Protein AF-A0A4Q3YKY5-F1 (afdb_monomer)

Secondary structure (DSSP, 8-state):
--SGGGEEE-HHHHHHHHTT--EEEEESHIIIIIS-TTHHHHHHHHHHHHHHHTT-EEEEEEEETTEEEES--HHHHHHHHHHPPPPS----SHHHHHHHHHHHHHTT------PPPPPP-

Radius of gyration: 16.07 Å; Cα contacts (8 Å, |Δi|>4): 137; chains: 1; bounding box: 38×31×42 Å

Nearest PDB structures (foldseek):
  8k07-assembly1_B  TM=8.366E-01  e=1.089E-09  Arabidopsis thaliana
  8k07-assembly1_A  TM=8.340E-01  e=1.521E-09  Arabidopsis thaliana
  8k07-assembly1_C  TM=8.088E-01  e=1.164E-09  Arabidopsis thaliana
  4gil-assembly1_C  TM=8.313E-01  e=1.808E-08  Escherichia coli
  4gim-assembly1_C  TM=8.306E-01  e=2.526E-08  Escherichia coli

pLDDT: mean 84.6, std 12.1, range [53.88, 97.94]

Structure (mmCIF, N/CA/C/O backbone):
data_AF-A0A4Q3YKY5-F1
#
_entry.id   AF-A0A4Q3YKY5-F1
#
loop_
_atom_site.group_PDB
_atom_site.id
_atom_site.type_symbol
_atom_site.label_atom_id
_atom_site.label_alt_id
_atom_site.label_comp_id
_atom_site.label_asym_id
_atom_site.label_entity_id
_atom_site.label_seq_id
_atom_site.pdbx_PDB_ins_code
_atom_site.Cartn_x
_atom_site.Cartn_y
_atom_site.Cartn_z
_atom_site.occupancy
_atom_site.B_iso_or_equiv
_atom_site.auth_seq_id
_atom_site.auth_comp_id
_atom_site.auth_asym_id
_atom_site.auth_atom_id
_atom_site.pdbx_PDB_model_num
ATOM 1 N N . MET A 1 1 ? -23.767 -10.073 -5.510 1.00 59.53 1 MET A N 1
ATOM 2 C CA . MET A 1 1 ? -22.908 -10.594 -4.422 1.00 59.53 1 MET A CA 1
ATOM 3 C C . MET A 1 1 ? -22.461 -9.430 -3.547 1.00 59.53 1 MET A C 1
ATOM 5 O O . MET A 1 1 ? -22.285 -8.343 -4.077 1.00 59.53 1 MET A O 1
ATOM 9 N N . SER A 1 2 ? -22.331 -9.625 -2.233 1.00 76.94 2 SER A N 1
ATOM 10 C CA . SER A 1 2 ? -21.818 -8.596 -1.313 1.00 76.94 2 SER A CA 1
ATOM 11 C C . SER A 1 2 ? -20.289 -8.628 -1.310 1.00 76.94 2 SER A C 1
ATOM 13 O O . SER A 1 2 ? -19.722 -9.702 -1.153 1.00 76.94 2 SER A O 1
ATOM 15 N N . LEU A 1 3 ? -19.629 -7.476 -1.459 1.00 74.38 3 LEU A N 1
ATOM 16 C CA . LEU A 1 3 ? -18.161 -7.353 -1.415 1.00 74.38 3 LEU A CA 1
ATOM 17 C C . LEU A 1 3 ? -17.595 -7.382 0.015 1.00 74.38 3 LEU A C 1
ATOM 19 O O . LEU A 1 3 ? -16.400 -7.589 0.203 1.00 74.38 3 LEU A O 1
ATOM 23 N N . LYS A 1 4 ? -18.455 -7.213 1.029 1.00 77.94 4 LYS A N 1
ATOM 24 C CA . LYS A 1 4 ? -18.059 -7.149 2.446 1.00 77.94 4 LYS A CA 1
ATOM 25 C C . LYS A 1 4 ? -17.181 -8.317 2.928 1.00 77.94 4 LYS A C 1
ATOM 27 O O . LYS A 1 4 ? -16.261 -8.040 3.685 1.00 77.94 4 LYS A O 1
ATOM 32 N N . PRO A 1 5 ? -17.394 -9.582 2.513 1.00 86.50 5 PRO A N 1
ATOM 33 C CA . PRO A 1 5 ? -16.559 -10.699 2.964 1.00 86.50 5 PRO A CA 1
ATOM 34 C C . PRO A 1 5 ? -15.107 -10.633 2.471 1.00 86.50 5 PRO A C 1
ATOM 36 O O . PRO A 1 5 ? -14.239 -11.279 3.050 1.00 86.50 5 PRO A O 1
ATOM 39 N N . HIS A 1 6 ? -14.850 -9.880 1.399 1.00 88.12 6 HIS A N 1
ATOM 40 C CA . HIS A 1 6 ? -13.531 -9.765 0.781 1.00 88.12 6 HIS A CA 1
ATOM 41 C C . HIS A 1 6 ? -12.777 -8.513 1.230 1.00 88.12 6 HIS A C 1
ATOM 43 O O . HIS A 1 6 ? -11.590 -8.405 0.954 1.00 88.12 6 HIS A O 1
ATOM 49 N N . LEU A 1 7 ? -13.439 -7.571 1.905 1.00 92.31 7 LEU A N 1
ATOM 50 C CA . LEU A 1 7 ? -12.815 -6.349 2.398 1.00 92.31 7 LEU A CA 1
ATOM 51 C C . LEU A 1 7 ? -12.210 -6.587 3.785 1.00 92.31 7 LEU A C 1
ATOM 53 O O . LEU A 1 7 ? -12.907 -6.995 4.711 1.00 92.31 7 LEU A O 1
ATOM 57 N N . SER A 1 8 ? -10.923 -6.296 3.929 1.00 94.81 8 SER A N 1
ATOM 58 C CA . SER A 1 8 ? -10.181 -6.392 5.182 1.00 94.81 8 SER A CA 1
ATOM 59 C C . SER A 1 8 ? -9.561 -5.037 5.501 1.00 94.81 8 SER A C 1
ATOM 61 O O . SER A 1 8 ? -8.622 -4.608 4.836 1.00 94.81 8 SER A O 1
ATOM 63 N N . ILE A 1 9 ? -10.089 -4.360 6.518 1.00 96.06 9 ILE A N 1
ATOM 64 C CA . ILE A 1 9 ? -9.586 -3.064 6.985 1.00 96.06 9 ILE A CA 1
ATOM 65 C C . ILE A 1 9 ? -8.702 -3.308 8.206 1.00 96.06 9 ILE A C 1
ATOM 67 O O . ILE A 1 9 ? -9.092 -4.044 9.115 1.00 96.06 9 ILE A O 1
ATOM 71 N N . SER A 1 10 ? -7.512 -2.710 8.236 1.00 97.06 10 SER A N 1
ATOM 72 C CA . SER A 1 10 ? -6.622 -2.844 9.387 1.00 97.06 10 SER A CA 1
ATOM 73 C C . SER A 1 10 ? -7.238 -2.198 10.638 1.00 97.06 10 SER A C 1
ATOM 75 O O . SER A 1 10 ? -7.946 -1.191 10.530 1.00 97.06 10 SER A O 1
ATOM 77 N N . PRO A 1 11 ? -6.947 -2.709 11.850 1.00 97.50 11 PRO A N 1
ATOM 78 C CA . PRO A 1 11 ? -7.470 -2.120 13.083 1.00 97.50 11 PRO A CA 1
ATOM 79 C C . PRO A 1 11 ? -7.131 -0.632 13.244 1.00 97.50 11 PRO A C 1
ATOM 81 O O . PRO A 1 11 ? -7.954 0.137 13.738 1.00 97.50 11 PRO A O 1
ATOM 84 N N . ALA A 1 12 ? -5.938 -0.217 12.804 1.00 96.31 12 ALA A N 1
ATOM 85 C CA . ALA A 1 12 ? -5.489 1.171 12.869 1.00 96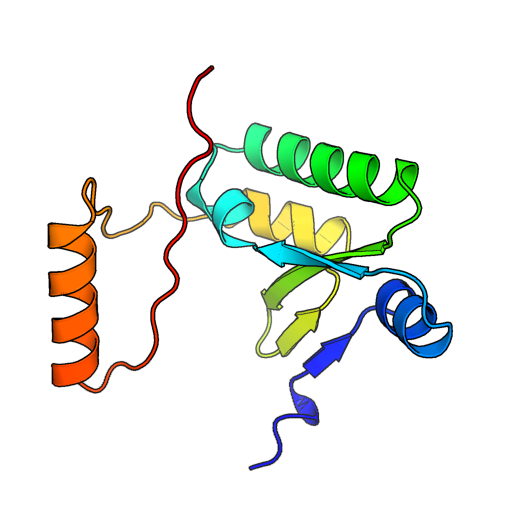.31 12 ALA A CA 1
ATOM 86 C C . ALA A 1 12 ? -6.313 2.085 11.951 1.00 96.31 12 A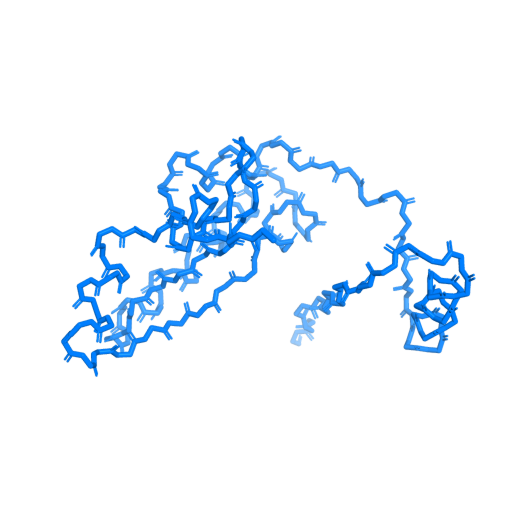LA A C 1
ATOM 88 O O . ALA A 1 12 ? -6.741 3.156 12.383 1.00 96.31 12 ALA A O 1
ATOM 89 N N . VAL A 1 13 ? -6.578 1.640 10.717 1.00 97.69 13 VAL A N 1
ATOM 90 C CA . VAL A 1 13 ? -7.401 2.383 9.758 1.00 97.69 13 VAL A CA 1
ATOM 91 C C . VAL A 1 13 ? -8.851 2.433 10.223 1.00 97.69 13 VAL A C 1
ATOM 93 O O . VAL A 1 13 ? -9.427 3.516 10.269 1.00 97.69 13 VAL A O 1
ATOM 96 N N . GLN A 1 14 ? -9.426 1.303 10.645 1.00 97.75 14 GLN A N 1
ATOM 97 C CA . GLN A 1 14 ? -10.799 1.264 11.156 1.00 97.75 14 GLN A CA 1
ATOM 98 C C . GLN A 1 14 ? -10.973 2.224 12.341 1.00 97.75 14 GLN A C 1
ATOM 100 O O . GLN A 1 14 ? -11.876 3.053 12.341 1.00 97.75 14 GLN A O 1
ATOM 105 N N . SER A 1 15 ? -10.041 2.192 13.297 1.00 97.94 15 SER A N 1
ATOM 106 C CA . SER A 1 15 ? -10.073 3.069 14.472 1.00 97.94 15 SER A CA 1
ATOM 107 C C . SER A 1 15 ? -9.904 4.550 14.118 1.00 97.94 15 SER A C 1
ATOM 109 O O . SER A 1 15 ? -10.409 5.421 14.823 1.00 97.94 15 SER A O 1
ATOM 111 N N . ALA A 1 16 ? -9.153 4.873 13.062 1.00 97.06 16 ALA A N 1
ATOM 112 C CA . ALA A 1 16 ? -9.032 6.242 12.570 1.00 97.06 16 ALA A CA 1
ATOM 113 C C . ALA A 1 16 ? -10.345 6.730 11.949 1.00 97.06 16 ALA A C 1
ATOM 115 O O . ALA A 1 16 ? -10.805 7.814 12.302 1.00 97.06 16 ALA A O 1
ATOM 116 N N . LEU A 1 17 ? -10.969 5.903 11.107 1.00 96.50 17 LEU A N 1
ATOM 117 C CA . LEU A 1 17 ? -12.254 6.200 10.476 1.00 96.50 17 LEU A CA 1
ATOM 118 C C . LEU A 1 17 ? -13.365 6.390 11.517 1.00 96.50 17 LEU A C 1
ATOM 120 O O . LEU A 1 17 ? -14.075 7.392 11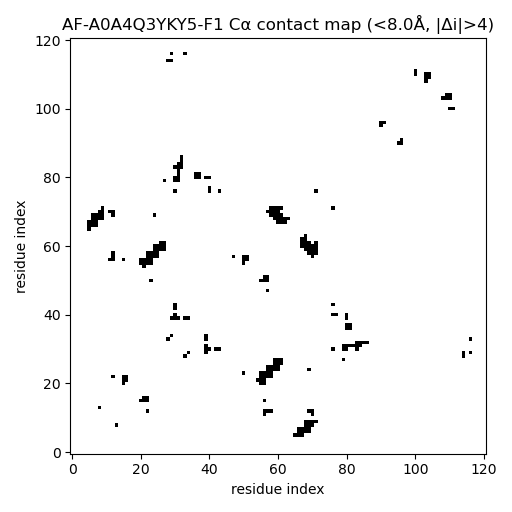.467 1.00 96.50 17 LEU A O 1
ATOM 124 N N . ASP A 1 18 ? -13.463 5.488 12.497 1.00 97.62 18 ASP A N 1
ATOM 125 C CA . ASP A 1 18 ? -14.472 5.557 13.563 1.00 97.62 18 ASP A CA 1
ATOM 126 C C . ASP A 1 18 ? -14.317 6.821 14.426 1.00 97.62 18 ASP A C 1
ATOM 128 O O . ASP A 1 18 ? -15.300 7.386 14.903 1.00 97.62 18 ASP A O 1
ATOM 132 N N . ALA A 1 19 ? -13.079 7.293 14.602 1.00 97.06 19 ALA A N 1
ATOM 133 C CA . ALA A 1 19 ? -12.756 8.505 15.352 1.00 97.06 19 ALA A CA 1
ATOM 134 C C . ALA A 1 19 ? -12.768 9.791 14.500 1.00 97.06 19 ALA A C 1
ATOM 136 O O . ALA A 1 19 ? -12.431 10.856 15.016 1.00 97.06 19 ALA A O 1
ATOM 137 N N . GLY A 1 20 ? -13.087 9.712 13.201 1.00 94.69 20 GLY A N 1
ATOM 138 C CA . GLY A 1 20 ? -13.023 10.855 12.284 1.00 94.69 20 GLY A CA 1
ATOM 139 C C . GLY A 1 20 ? -11.613 11.433 12.094 1.00 94.69 20 GLY A C 1
ATOM 140 O O . GLY A 1 20 ? -11.469 12.604 11.746 1.00 94.69 20 GLY A O 1
ATOM 141 N N . ARG A 1 21 ? -10.565 10.638 12.348 1.00 95.50 21 ARG A N 1
ATOM 142 C CA . ARG A 1 21 ? -9.166 11.024 12.118 1.00 95.50 21 ARG A CA 1
ATOM 143 C C . ARG A 1 21 ? -8.795 10.849 10.641 1.00 95.50 21 ARG A C 1
ATOM 145 O O . ARG A 1 21 ? -9.303 9.931 9.995 1.00 95.50 21 ARG A O 1
ATOM 152 N N . PRO A 1 22 ? -7.899 11.691 10.098 1.00 93.69 22 PRO A N 1
ATOM 153 C CA . PRO A 1 22 ? -7.518 11.616 8.694 1.00 93.69 22 PRO A CA 1
ATOM 154 C C . PRO A 1 22 ? -6.821 10.290 8.365 1.00 93.69 22 PRO A C 1
ATOM 156 O O . PRO A 1 22 ? -5.944 9.828 9.097 1.00 93.69 22 PRO A O 1
ATOM 159 N N . VAL A 1 23 ? -7.203 9.702 7.231 1.00 96.44 23 VAL A N 1
ATOM 160 C CA . VAL A 1 23 ? -6.598 8.497 6.651 1.00 96.44 23 VAL A CA 1
ATOM 161 C C . VAL A 1 23 ? -6.113 8.838 5.248 1.00 96.44 23 VAL A C 1
ATOM 163 O O . VAL A 1 23 ? -6.854 9.440 4.472 1.00 96.44 23 VAL A O 1
ATOM 166 N N . VAL A 1 24 ? -4.885 8.445 4.914 1.00 93.44 24 VAL A N 1
ATOM 167 C CA . VAL A 1 24 ? -4.305 8.636 3.579 1.00 93.44 24 VAL A CA 1
ATOM 168 C C . VAL A 1 24 ? -4.185 7.281 2.900 1.00 93.44 24 VAL A C 1
ATOM 170 O O . VAL A 1 24 ? -3.421 6.428 3.343 1.00 93.44 24 VAL A O 1
ATOM 173 N N . ALA A 1 25 ? -4.945 7.077 1.825 1.00 92.25 25 ALA A N 1
ATOM 174 C CA . ALA A 1 25 ? -4.841 5.874 1.009 1.00 92.25 25 ALA A CA 1
ATOM 175 C C . ALA A 1 25 ? -3.578 5.919 0.134 1.00 92.25 25 ALA A C 1
ATOM 177 O O . ALA A 1 25 ? -3.313 6.933 -0.512 1.00 92.25 25 ALA A O 1
ATOM 178 N N . LEU A 1 26 ? -2.830 4.816 0.094 1.00 91.12 26 LEU A N 1
ATOM 179 C CA . LEU A 1 26 ? -1.635 4.643 -0.737 1.00 91.12 26 LEU A CA 1
ATOM 180 C C . LEU A 1 26 ? -1.826 3.457 -1.687 1.00 91.12 26 LEU A C 1
ATOM 182 O O . LEU A 1 26 ? -2.414 2.443 -1.308 1.00 91.12 26 LEU A O 1
ATOM 186 N N . GLU A 1 27 ? -1.329 3.564 -2.918 1.00 88.12 27 GLU A N 1
ATOM 187 C CA . GLU A 1 27 ? -1.359 2.452 -3.874 1.00 88.12 27 GLU A CA 1
ATOM 188 C C . GLU A 1 27 ? -0.200 1.461 -3.661 1.00 88.12 27 GLU A C 1
ATOM 190 O O . GLU A 1 27 ? 0.924 1.854 -3.355 1.00 88.12 27 GLU A O 1
ATOM 195 N N . SER A 1 28 ? -0.440 0.164 -3.885 1.00 81.81 28 SER A N 1
ATOM 196 C CA . SER A 1 28 ? 0.605 -0.873 -3.823 1.00 81.81 28 SER A CA 1
ATOM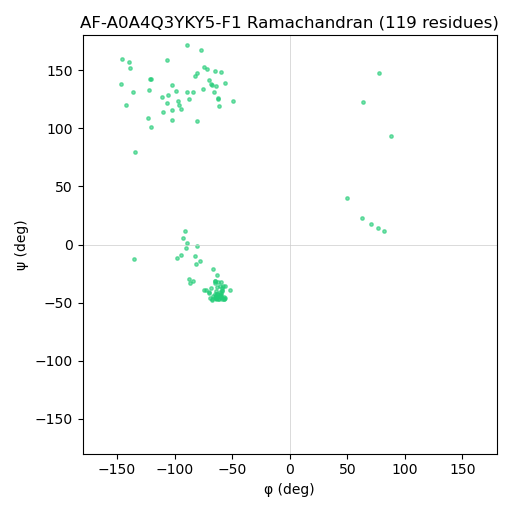 197 C C . SER A 1 28 ? 1.447 -1.003 -5.102 1.00 81.81 28 SER A C 1
ATOM 199 O O . SER A 1 28 ? 2.434 -1.743 -5.126 1.00 81.81 28 SER A O 1
ATOM 201 N N . THR A 1 29 ? 1.062 -0.342 -6.196 1.00 76.94 29 THR A N 1
ATOM 202 C CA . THR A 1 29 ? 1.687 -0.525 -7.520 1.00 76.94 29 THR A CA 1
ATOM 203 C C . THR A 1 29 ? 3.099 0.049 -7.578 1.00 76.94 29 THR A C 1
ATOM 205 O O . THR A 1 29 ? 4.007 -0.621 -8.070 1.00 76.94 29 THR A O 1
ATOM 208 N N . ILE A 1 30 ? 3.329 1.229 -6.995 1.00 73.56 30 ILE A N 1
ATOM 209 C CA . ILE A 1 30 ? 4.676 1.805 -6.875 1.00 73.56 30 ILE A CA 1
ATOM 210 C C . ILE A 1 30 ? 5.640 0.904 -6.083 1.00 73.56 30 ILE A C 1
ATOM 212 O O . ILE A 1 30 ? 6.825 0.830 -6.405 1.00 73.56 30 ILE A O 1
ATOM 216 N N . ILE A 1 31 ? 5.116 0.155 -5.107 1.00 78.19 31 ILE A N 1
ATOM 217 C CA . ILE A 1 31 ? 5.877 -0.773 -4.258 1.00 78.19 31 ILE A CA 1
ATOM 218 C C . ILE A 1 31 ? 6.247 -2.040 -5.036 1.00 78.19 31 ILE A C 1
ATOM 220 O O . ILE A 1 31 ? 7.347 -2.564 -4.908 1.00 78.19 31 ILE A O 1
ATOM 224 N N . THR A 1 32 ? 5.336 -2.537 -5.864 1.00 74.75 32 THR A N 1
ATOM 225 C CA . THR A 1 32 ? 5.508 -3.808 -6.582 1.00 74.75 32 THR A CA 1
ATOM 226 C C . THR A 1 32 ? 6.251 -3.648 -7.911 1.00 74.75 32 THR A C 1
ATOM 228 O O . THR A 1 32 ? 6.987 -4.544 -8.301 1.00 74.75 32 THR A O 1
ATOM 231 N N . HIS A 1 33 ? 6.093 -2.521 -8.608 1.00 72.00 33 HIS A N 1
ATOM 232 C CA . HIS A 1 33 ? 6.571 -2.373 -9.988 1.00 72.00 33 HIS A CA 1
ATOM 233 C C . HIS A 1 33 ? 7.304 -1.053 -10.274 1.00 72.00 33 HIS A C 1
ATOM 235 O O . HIS A 1 33 ? 7.912 -0.911 -11.335 1.00 72.00 33 HIS A O 1
ATOM 241 N N . GLY A 1 34 ? 7.233 -0.071 -9.369 1.00 70.81 34 GLY A N 1
ATOM 242 C CA . GLY A 1 34 ? 7.768 1.275 -9.605 1.00 70.81 34 GLY A CA 1
ATOM 243 C C . GLY A 1 34 ? 9.262 1.426 -9.312 1.00 70.81 34 GLY A C 1
ATOM 244 O O . GLY A 1 34 ? 9.936 2.214 -9.969 1.00 70.81 34 GLY A O 1
ATOM 245 N N . MET A 1 35 ? 9.791 0.672 -8.345 1.00 78.88 35 MET A N 1
ATOM 246 C CA . MET A 1 35 ? 11.191 0.735 -7.905 1.00 78.88 35 MET A CA 1
ATOM 247 C C . MET A 1 35 ? 11.751 -0.671 -7.657 1.00 78.88 35 MET A C 1
ATOM 249 O O . MET A 1 35 ? 10.990 -1.576 -7.309 1.00 78.88 35 MET A O 1
ATOM 253 N N . PRO A 1 36 ? 13.070 -0.885 -7.802 1.00 83.81 36 PRO A N 1
ATOM 254 C CA . PRO A 1 36 ? 13.674 -2.176 -7.507 1.00 83.81 36 PRO A CA 1
ATOM 255 C C . PRO A 1 36 ? 13.707 -2.437 -5.997 1.00 83.81 36 PRO A C 1
ATOM 257 O O . PRO A 1 36 ? 13.849 -1.521 -5.186 1.00 83.81 36 PRO A O 1
ATOM 260 N N . TYR A 1 37 ? 13.650 -3.707 -5.608 1.00 85.62 37 TYR A N 1
ATOM 261 C CA . TYR A 1 37 ? 13.931 -4.110 -4.233 1.00 85.62 37 TYR A CA 1
ATOM 262 C C . TYR A 1 37 ? 15.416 -3.886 -3.883 1.00 85.62 37 TYR A C 1
ATOM 264 O O . TYR A 1 37 ? 16.273 -4.210 -4.711 1.00 85.62 37 TYR A O 1
ATOM 272 N N . PRO A 1 38 ? 15.766 -3.354 -2.689 1.00 92.31 38 PRO A N 1
ATOM 273 C CA . PRO A 1 38 ? 14.896 -3.002 -1.553 1.00 92.31 38 PRO A CA 1
ATOM 274 C C . PRO A 1 38 ? 14.395 -1.543 -1.536 1.00 92.31 38 PRO A C 1
ATOM 276 O O . PRO A 1 38 ? 13.768 -1.118 -0.568 1.00 92.31 38 PRO A O 1
ATOM 279 N N . GLN A 1 39 ? 14.682 -0.753 -2.574 1.00 88.56 39 GLN A N 1
ATOM 280 C CA . GLN A 1 39 ? 14.362 0.681 -2.617 1.00 88.56 39 GLN A CA 1
ATOM 281 C C . GLN A 1 39 ? 12.852 0.932 -2.558 1.00 88.56 39 GLN A C 1
ATOM 283 O O . GLN A 1 39 ? 12.413 1.864 -1.888 1.00 88.56 39 GLN A O 1
ATOM 288 N N . ASN A 1 40 ? 12.059 0.069 -3.196 1.00 88.44 40 ASN A N 1
ATOM 289 C CA . ASN A 1 40 ? 10.601 0.089 -3.106 1.00 88.44 40 ASN A CA 1
ATOM 290 C C . ASN A 1 40 ? 10.077 -0.006 -1.662 1.00 88.44 40 ASN A C 1
ATOM 292 O O . ASN A 1 40 ? 9.217 0.782 -1.276 1.00 88.44 40 ASN A O 1
ATOM 296 N N . LEU A 1 41 ? 10.617 -0.926 -0.859 1.00 92.19 41 LEU A N 1
ATOM 297 C CA . LEU A 1 41 ? 10.229 -1.130 0.533 1.00 92.19 41 LEU A CA 1
ATOM 298 C C . LEU A 1 41 ? 10.626 0.071 1.389 1.00 92.19 41 LEU A C 1
ATOM 300 O O . LEU A 1 41 ? 9.797 0.591 2.132 1.00 92.19 41 LEU A O 1
ATOM 304 N N . THR A 1 42 ? 11.869 0.543 1.251 1.00 92.81 42 THR A N 1
ATOM 305 C CA . THR A 1 42 ? 12.355 1.718 1.986 1.00 92.81 42 THR A CA 1
ATOM 306 C C . THR A 1 42 ? 11.527 2.960 1.665 1.00 92.81 42 THR A C 1
ATOM 308 O O . THR A 1 42 ? 11.148 3.699 2.569 1.00 92.81 42 THR A O 1
ATOM 311 N N . MET A 1 43 ? 11.201 3.187 0.391 1.00 91.44 43 MET A N 1
ATOM 312 C CA . MET A 1 43 ? 10.337 4.294 -0.012 1.00 91.44 43 MET A CA 1
ATOM 313 C C . MET A 1 43 ? 8.939 4.163 0.597 1.00 91.44 43 MET A C 1
ATOM 315 O O . MET A 1 43 ? 8.454 5.131 1.178 1.00 91.44 43 MET A O 1
ATOM 319 N N . ALA A 1 44 ? 8.322 2.979 0.524 1.00 91.88 44 ALA A N 1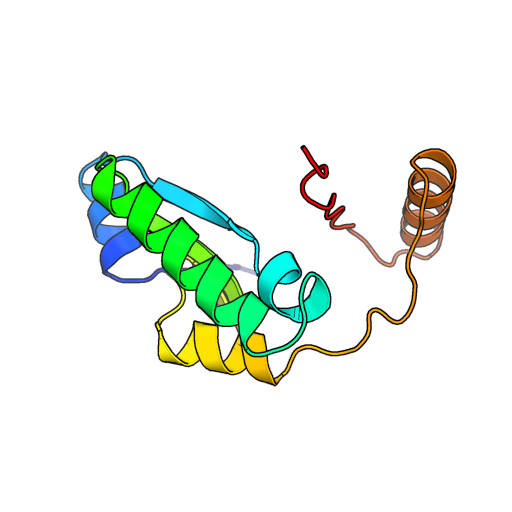
ATOM 320 C CA . ALA A 1 44 ? 6.989 2.750 1.072 1.00 91.88 44 ALA A CA 1
ATOM 321 C C . ALA A 1 44 ? 6.940 3.050 2.578 1.00 91.88 44 ALA A C 1
ATOM 323 O O . ALA A 1 44 ? 6.088 3.808 3.033 1.00 91.88 44 ALA A O 1
ATOM 324 N N . GLN A 1 45 ? 7.918 2.537 3.331 1.00 94.19 45 GLN A N 1
ATOM 325 C CA . GLN A 1 45 ? 8.056 2.784 4.768 1.00 94.19 45 GLN A CA 1
ATOM 326 C C . GLN A 1 45 ? 8.249 4.273 5.083 1.00 94.19 45 GLN A C 1
ATOM 328 O O . GLN A 1 45 ? 7.615 4.796 5.997 1.00 94.19 45 GLN A O 1
ATOM 333 N N . ASN A 1 46 ? 9.083 4.976 4.310 1.00 93.94 46 ASN A N 1
ATOM 334 C CA . ASN A 1 46 ? 9.304 6.411 4.494 1.00 93.94 46 ASN A CA 1
ATOM 335 C C . ASN A 1 46 ? 8.025 7.222 4.249 1.00 93.94 46 ASN A C 1
ATOM 337 O O . ASN A 1 46 ? 7.724 8.134 5.015 1.00 93.94 46 ASN A O 1
ATOM 341 N N . VAL A 1 47 ? 7.259 6.892 3.205 1.00 92.19 47 VAL A N 1
ATOM 342 C CA . VAL A 1 47 ? 5.983 7.561 2.911 1.00 92.19 47 VAL A CA 1
ATOM 343 C C . VAL A 1 47 ? 4.972 7.321 4.034 1.00 92.19 47 VAL A C 1
ATOM 345 O O . VAL A 1 47 ? 4.350 8.276 4.501 1.00 92.19 47 VAL A O 1
ATOM 348 N N . GLU A 1 48 ? 4.835 6.079 4.510 1.00 94.75 48 GLU A N 1
ATOM 349 C CA . GLU A 1 48 ? 3.953 5.758 5.639 1.00 94.75 48 GLU A CA 1
ATOM 350 C C . GLU A 1 48 ? 4.349 6.529 6.907 1.00 94.75 48 GLU A C 1
ATOM 352 O O . GLU A 1 48 ? 3.480 7.087 7.583 1.00 94.75 48 GLU A O 1
ATOM 357 N N . GLN A 1 49 ? 5.651 6.636 7.191 1.00 94.94 49 GLN A N 1
ATOM 358 C CA . GLN A 1 49 ? 6.156 7.388 8.338 1.00 94.94 49 GLN A CA 1
ATOM 359 C C . GLN A 1 49 ? 5.851 8.887 8.223 1.00 94.94 49 GLN A C 1
ATOM 361 O O . GLN A 1 49 ? 5.335 9.476 9.168 1.00 94.94 49 GLN A O 1
ATOM 366 N N . VAL A 1 50 ? 6.090 9.499 7.059 1.00 94.69 50 VAL A N 1
ATOM 367 C CA . VAL A 1 50 ? 5.797 10.925 6.831 1.00 94.69 50 VAL A CA 1
ATOM 368 C C . VAL A 1 50 ? 4.312 11.230 7.047 1.00 94.69 50 VAL A C 1
ATOM 370 O O . VAL A 1 50 ? 3.969 12.258 7.630 1.00 94.69 50 VAL A O 1
ATOM 373 N N . ILE A 1 51 ? 3.414 10.344 6.614 1.00 93.19 51 ILE A N 1
ATOM 374 C CA . ILE A 1 51 ? 1.968 10.494 6.836 1.00 93.19 51 ILE A CA 1
ATOM 375 C C . ILE A 1 51 ? 1.635 10.442 8.330 1.00 93.19 51 ILE A C 1
ATOM 377 O O . ILE A 1 51 ? 0.889 11.297 8.818 1.00 93.19 51 ILE A O 1
ATOM 381 N N . ALA A 1 52 ? 2.209 9.474 9.048 1.00 94.06 52 ALA A N 1
ATOM 382 C CA . ALA A 1 52 ? 2.030 9.330 10.489 1.00 94.06 52 ALA A CA 1
ATOM 383 C C . ALA A 1 52 ? 2.531 10.562 11.259 1.00 94.06 52 ALA A C 1
ATOM 385 O O . ALA A 1 52 ? 1.815 11.081 12.117 1.00 94.06 52 ALA A O 1
ATOM 386 N N . ASP A 1 53 ? 3.707 11.082 10.900 1.00 95.50 53 ASP A N 1
ATOM 387 C CA . ASP A 1 53 ? 4.311 12.271 11.514 1.00 95.50 53 ASP A CA 1
ATOM 388 C C . ASP A 1 53 ? 3.458 13.535 11.310 1.00 95.50 53 ASP A C 1
ATOM 390 O O . ASP A 1 53 ? 3.476 14.446 12.138 1.00 95.50 53 ASP A O 1
ATOM 394 N N . ASN A 1 54 ? 2.654 13.576 10.242 1.00 94.75 54 ASN A N 1
ATOM 395 C CA . ASN A 1 54 ? 1.704 14.654 9.954 1.00 94.75 54 ASN A CA 1
ATOM 396 C C . ASN A 1 54 ? 0.297 14.406 10.538 1.00 94.75 54 ASN A C 1
ATOM 398 O O . ASN A 1 54 ? -0.649 15.130 10.223 1.00 94.75 54 ASN A O 1
ATOM 402 N N . GLY A 1 55 ? 0.143 13.406 11.411 1.00 91.38 55 GLY A N 1
ATOM 403 C CA . GLY A 1 55 ? -1.082 13.168 12.178 1.00 91.38 55 GLY A CA 1
ATOM 404 C C . GLY A 1 55 ? -2.182 12.407 11.435 1.00 91.38 55 GLY A C 1
ATOM 405 O O . GLY A 1 55 ? -3.310 12.340 11.932 1.00 91.38 55 GLY A O 1
ATOM 406 N N . ALA A 1 56 ? -1.877 11.820 10.276 1.00 96.12 56 ALA A N 1
ATOM 407 C CA . ALA A 1 56 ? -2.793 10.960 9.534 1.00 96.12 56 ALA A CA 1
ATOM 408 C C . ALA A 1 56 ? -2.397 9.483 9.640 1.00 96.12 56 ALA A C 1
ATOM 410 O O . ALA A 1 56 ? -1.261 9.144 9.953 1.00 96.12 56 ALA A O 1
ATOM 411 N N . VAL A 1 57 ? -3.345 8.579 9.391 1.00 97.75 57 VAL A N 1
ATOM 412 C CA . VAL A 1 57 ? -3.073 7.136 9.357 1.00 97.75 57 VAL A CA 1
ATOM 413 C C . VAL A 1 57 ? -2.847 6.692 7.910 1.00 97.75 57 VAL A C 1
ATOM 415 O O . VAL A 1 57 ? -3.757 6.857 7.092 1.00 97.75 57 VAL A O 1
ATOM 418 N N . PRO A 1 58 ? -1.673 6.133 7.562 1.00 96.62 58 PRO A N 1
ATOM 419 C CA . PRO A 1 58 ? -1.453 5.582 6.233 1.00 96.62 58 PRO A CA 1
ATOM 420 C C . PRO A 1 58 ? -2.277 4.306 6.033 1.00 96.62 58 PRO A C 1
ATOM 422 O O . PRO A 1 58 ? -2.426 3.479 6.934 1.00 96.62 58 PRO A O 1
ATOM 425 N N . ALA A 1 59 ? -2.813 4.145 4.829 1.00 96.56 59 ALA A N 1
ATOM 426 C CA . ALA A 1 59 ? -3.594 2.992 4.418 1.00 96.56 59 ALA A CA 1
ATOM 427 C C . ALA A 1 59 ? -3.130 2.525 3.038 1.00 96.56 59 ALA A C 1
ATOM 429 O O . ALA A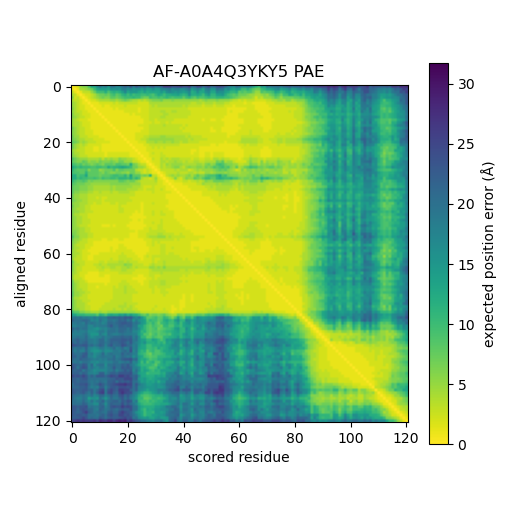 1 59 ? -3.768 2.815 2.027 1.00 96.56 59 ALA A O 1
ATOM 430 N N . THR A 1 60 ? -2.019 1.792 2.992 1.00 95.12 60 THR A N 1
ATOM 431 C CA . THR A 1 60 ? -1.608 1.085 1.776 1.00 95.12 60 THR A CA 1
ATOM 432 C C . THR A 1 60 ? -2.662 0.043 1.405 1.00 95.12 60 THR A C 1
ATOM 434 O O . THR A 1 60 ? -3.071 -0.773 2.237 1.00 95.12 60 THR A O 1
ATOM 437 N N . ILE A 1 61 ? -3.161 0.123 0.170 1.00 93.69 61 ILE A N 1
ATOM 438 C CA . ILE A 1 61 ? -4.225 -0.727 -0.367 1.00 93.69 61 ILE A CA 1
ATOM 439 C C . ILE A 1 61 ? -3.615 -1.739 -1.324 1.00 93.69 61 ILE A C 1
ATOM 441 O O . ILE A 1 61 ? -2.899 -1.368 -2.252 1.00 93.69 61 ILE A O 1
ATOM 445 N N . ALA A 1 62 ? -3.943 -3.013 -1.118 1.00 89.94 62 ALA A N 1
ATOM 446 C CA . ALA A 1 62 ? -3.474 -4.115 -1.948 1.00 89.94 62 ALA A CA 1
ATOM 447 C C . ALA A 1 62 ? -4.544 -5.206 -2.073 1.00 89.94 62 ALA A C 1
ATOM 449 O O . ALA A 1 62 ? -5.438 -5.319 -1.234 1.00 89.94 62 ALA A O 1
ATOM 450 N N . ILE A 1 63 ? -4.433 -6.044 -3.103 1.00 89.12 63 ILE A N 1
ATOM 451 C CA . ILE A 1 63 ? -5.194 -7.294 -3.187 1.00 89.12 63 ILE A CA 1
ATOM 452 C C . ILE A 1 63 ? -4.249 -8.430 -2.821 1.00 89.12 63 ILE A C 1
ATOM 454 O O . ILE A 1 63 ? -3.270 -8.673 -3.523 1.00 89.12 63 ILE A O 1
ATOM 458 N N . MET A 1 64 ? -4.535 -9.118 -1.719 1.00 86.56 64 MET A N 1
ATOM 459 C CA . MET A 1 64 ? -3.695 -10.198 -1.202 1.00 86.56 64 MET A CA 1
ATOM 460 C C . MET A 1 64 ? -4.577 -11.368 -0.788 1.00 86.56 64 MET A C 1
ATOM 462 O O . MET A 1 64 ? -5.595 -11.181 -0.125 1.00 86.56 64 MET A O 1
ATOM 466 N N . ASP A 1 65 ? -4.214 -12.572 -1.231 1.00 86.50 65 ASP A N 1
ATOM 467 C CA . ASP A 1 65 ? -4.879 -13.829 -0.864 1.00 86.50 65 ASP A CA 1
ATOM 468 C C . ASP A 1 65 ? -6.419 -13.785 -1.026 1.00 86.50 65 ASP A C 1
ATOM 470 O O . ASP A 1 65 ? -7.182 -14.278 -0.194 1.00 86.50 65 ASP A O 1
ATOM 474 N N . GLY A 1 66 ? -6.889 -13.149 -2.110 1.00 84.38 66 GLY A N 1
ATOM 475 C CA . GLY A 1 66 ? -8.315 -13.018 -2.438 1.00 84.38 66 GLY A CA 1
ATOM 476 C C . GLY A 1 66 ? -9.082 -11.964 -1.626 1.00 84.38 66 GLY A C 1
ATOM 477 O O . GLY A 1 66 ? -10.319 -11.969 -1.644 1.00 84.38 66 GLY A O 1
ATOM 478 N N . LYS A 1 67 ? -8.378 -11.073 -0.916 1.00 86.25 67 LYS A N 1
ATOM 479 C CA . LYS A 1 67 ? -8.954 -9.990 -0.109 1.00 86.25 67 LYS A CA 1
ATOM 480 C C . LYS A 1 67 ? -8.473 -8.615 -0.564 1.00 86.25 67 LYS A C 1
ATOM 482 O O . LYS A 1 67 ? -7.307 -8.437 -0.902 1.00 86.25 67 LYS A O 1
ATOM 487 N N . PHE A 1 68 ? -9.375 -7.641 -0.516 1.00 91.50 68 PHE A N 1
ATOM 488 C CA . PHE A 1 68 ? -9.078 -6.217 -0.626 1.00 91.50 68 PHE A CA 1
ATOM 489 C C . PHE A 1 68 ? -8.591 -5.725 0.737 1.00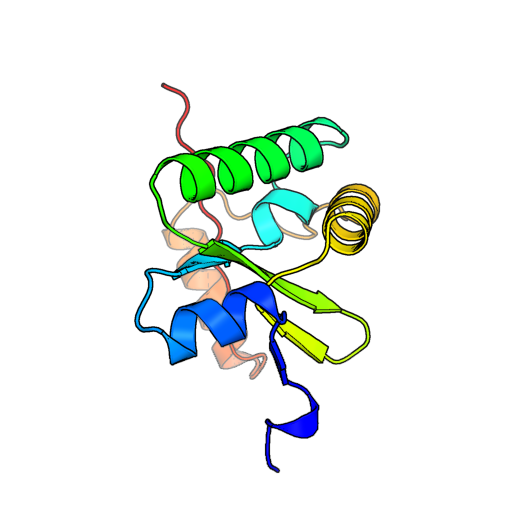 91.50 68 PHE A C 1
ATOM 491 O O . PHE A 1 68 ? -9.378 -5.604 1.676 1.00 91.50 68 PHE A O 1
ATOM 498 N N . MET A 1 69 ? -7.294 -5.479 0.852 1.00 93.38 69 MET A N 1
ATOM 499 C CA . MET A 1 69 ? -6.653 -5.000 2.070 1.00 93.38 69 MET A CA 1
ATOM 500 C C . MET A 1 69 ? -6.673 -3.472 2.085 1.00 93.38 69 MET A C 1
ATOM 502 O O . MET A 1 69 ? -6.283 -2.846 1.103 1.00 93.38 69 MET A O 1
ATOM 506 N N . VAL A 1 70 ? -7.102 -2.870 3.195 1.00 95.75 70 VAL A N 1
ATOM 507 C CA . VAL A 1 70 ? -7.028 -1.423 3.441 1.00 95.75 70 VAL A CA 1
ATOM 508 C C . VAL A 1 70 ? -6.191 -1.197 4.694 1.00 95.75 70 VAL A C 1
ATOM 510 O O . VAL A 1 70 ? -6.668 -1.386 5.815 1.00 95.75 70 VAL A O 1
ATOM 513 N N . GLY A 1 71 ? -4.929 -0.819 4.487 1.00 95.88 71 GLY A N 1
ATOM 514 C CA . GLY A 1 71 ? -3.892 -0.831 5.514 1.00 95.88 71 GLY A CA 1
ATOM 515 C C . GLY A 1 71 ? -3.200 -2.191 5.567 1.00 95.88 71 GLY A C 1
ATOM 516 O O . GLY A 1 71 ? -3.659 -3.109 6.246 1.00 95.88 71 GLY A O 1
ATOM 517 N N . THR A 1 72 ? -2.095 -2.324 4.843 1.00 94.31 72 THR A N 1
ATOM 518 C CA . THR A 1 72 ? -1.222 -3.502 4.896 1.00 94.31 72 THR A CA 1
ATOM 519 C C . THR A 1 72 ? -0.387 -3.518 6.173 1.00 94.31 72 THR A C 1
ATOM 521 O O . THR A 1 72 ? -0.078 -2.472 6.742 1.00 94.31 72 THR A O 1
ATOM 524 N N . THR A 1 73 ? 0.001 -4.706 6.634 1.00 94.12 73 THR A N 1
ATOM 525 C CA . THR A 1 73 ? 1.011 -4.834 7.693 1.00 94.12 73 THR A CA 1
ATOM 526 C C . THR A 1 73 ? 2.423 -4.621 7.139 1.00 94.12 73 THR A C 1
ATOM 528 O O . THR A 1 73 ? 2.637 -4.667 5.930 1.00 94.12 73 THR A O 1
ATOM 531 N N . ALA A 1 74 ? 3.419 -4.460 8.015 1.00 92.81 74 ALA A N 1
ATOM 532 C CA . ALA A 1 74 ? 4.821 -4.394 7.592 1.00 92.81 74 ALA A CA 1
ATOM 533 C C . ALA A 1 74 ? 5.268 -5.661 6.833 1.00 92.81 74 ALA A C 1
ATOM 535 O O . ALA A 1 74 ? 5.989 -5.565 5.844 1.00 92.81 74 ALA A O 1
ATOM 536 N N . ALA A 1 75 ? 4.794 -6.838 7.257 1.00 93.88 75 ALA A N 1
ATOM 537 C CA . ALA A 1 75 ? 5.079 -8.103 6.580 1.00 93.88 75 ALA A CA 1
ATOM 538 C C . ALA A 1 75 ? 4.403 -8.185 5.201 1.00 93.88 75 ALA A C 1
ATOM 540 O O . ALA A 1 75 ? 4.993 -8.690 4.248 1.00 93.88 75 ALA A O 1
ATOM 541 N N . ASP A 1 76 ? 3.182 -7.657 5.075 1.00 93.06 76 ASP A N 1
ATOM 542 C CA . ASP A 1 76 ? 2.498 -7.553 3.783 1.00 93.06 76 ASP A CA 1
ATOM 543 C C . ASP A 1 76 ? 3.245 -6.606 2.836 1.00 93.06 76 ASP A C 1
ATOM 545 O O . ASP A 1 76 ? 3.426 -6.928 1.663 1.00 93.06 76 ASP A O 1
ATOM 549 N N . LEU A 1 77 ? 3.719 -5.467 3.351 1.00 92.12 77 LEU A N 1
ATOM 550 C CA . LEU A 1 77 ? 4.494 -4.477 2.604 1.00 92.12 77 LEU A CA 1
ATOM 551 C C . LEU A 1 77 ? 5.800 -5.075 2.065 1.00 92.12 77 LEU A C 1
ATOM 553 O O . LEU A 1 77 ? 6.135 -4.904 0.894 1.00 92.12 77 LEU A O 1
ATOM 557 N N . GLU A 1 78 ? 6.511 -5.830 2.903 1.00 93.12 78 GLU A N 1
ATOM 558 C CA . GLU A 1 78 ? 7.718 -6.557 2.512 1.00 93.12 78 GLU A CA 1
ATOM 559 C C . GLU A 1 78 ? 7.415 -7.637 1.466 1.00 93.12 78 GLU A C 1
ATOM 561 O O . GLU A 1 78 ? 8.108 -7.727 0.450 1.00 93.12 78 GLU A O 1
ATOM 566 N N . ARG A 1 79 ? 6.334 -8.408 1.649 1.00 92.31 79 ARG A N 1
ATOM 567 C CA . ARG A 1 79 ? 5.891 -9.402 0.663 1.00 92.31 79 ARG A CA 1
ATOM 568 C C . ARG A 1 79 ? 5.574 -8.744 -0.678 1.00 92.31 79 ARG A C 1
ATOM 570 O O . ARG A 1 79 ? 6.013 -9.251 -1.707 1.00 92.31 79 ARG A O 1
ATOM 577 N N . LEU A 1 80 ? 4.861 -7.619 -0.696 1.00 89.12 80 LEU A N 1
ATOM 578 C CA . LEU A 1 80 ? 4.583 -6.851 -1.916 1.00 89.12 80 LEU A CA 1
ATOM 579 C C . LEU A 1 80 ? 5.881 -6.381 -2.586 1.00 89.12 80 LEU A C 1
ATOM 581 O O . LEU A 1 80 ? 6.052 -6.551 -3.790 1.00 89.12 80 LEU A O 1
ATOM 585 N N . ALA A 1 81 ? 6.826 -5.861 -1.805 1.00 89.12 81 ALA A N 1
ATOM 586 C CA . ALA A 1 81 ? 8.102 -5.376 -2.315 1.00 89.12 81 ALA A CA 1
ATOM 587 C C . ALA A 1 81 ? 8.984 -6.486 -2.922 1.00 89.12 81 ALA A C 1
ATOM 589 O O . ALA A 1 81 ? 9.725 -6.229 -3.871 1.00 89.12 81 ALA A O 1
ATOM 590 N N . GLN A 1 82 ? 8.912 -7.711 -2.393 1.00 87.69 82 GLN A N 1
ATOM 591 C CA . GLN A 1 82 ? 9.697 -8.858 -2.868 1.00 87.69 82 GLN A CA 1
ATOM 592 C C . GLN A 1 82 ? 9.024 -9.637 -4.008 1.00 87.69 82 GLN A C 1
ATOM 594 O O . GLN A 1 82 ? 9.711 -10.248 -4.823 1.00 87.69 82 GLN A O 1
ATOM 599 N N . THR A 1 83 ? 7.688 -9.650 -4.058 1.00 79.12 83 THR A N 1
ATOM 600 C CA . THR A 1 83 ? 6.909 -10.404 -5.064 1.00 79.12 83 THR A CA 1
ATOM 601 C C . THR A 1 83 ? 6.610 -9.607 -6.331 1.00 79.12 83 THR A C 1
ATOM 603 O O . THR A 1 83 ? 6.040 -10.154 -7.275 1.00 79.12 83 THR A O 1
ATOM 606 N N . GLY A 1 84 ? 7.015 -8.337 -6.362 1.00 64.75 84 GLY A N 1
ATOM 607 C CA . GLY A 1 84 ? 6.927 -7.463 -7.522 1.00 64.75 84 GLY A CA 1
ATOM 608 C C . GLY A 1 84 ? 7.488 -8.092 -8.799 1.00 64.75 84 GLY A C 1
ATOM 609 O O . GLY A 1 84 ? 8.639 -8.532 -8.839 1.00 64.75 84 GLY A O 1
ATOM 610 N N . GLY A 1 85 ? 6.661 -8.152 -9.844 1.00 59.69 85 GLY A N 1
ATOM 611 C CA . GLY A 1 85 ? 7.050 -8.623 -11.170 1.00 59.69 85 GLY A CA 1
ATOM 612 C C . GLY A 1 85 ? 7.574 -7.486 -12.046 1.00 59.69 85 GLY A C 1
ATOM 613 O O . GLY A 1 85 ? 7.471 -6.308 -11.709 1.00 59.69 85 GLY A O 1
ATOM 614 N N . LYS A 1 86 ? 8.113 -7.815 -13.223 1.00 57.50 86 LYS A N 1
ATOM 615 C CA . LYS A 1 86 ? 8.246 -6.797 -14.274 1.00 57.50 86 LYS A CA 1
ATOM 616 C C . LYS A 1 86 ? 6.845 -6.435 -14.753 1.00 57.50 86 LYS A C 1
ATOM 618 O O . LYS A 1 86 ? 6.023 -7.324 -14.935 1.00 57.50 86 LYS A O 1
ATOM 623 N N . VAL A 1 87 ? 6.587 -5.149 -14.98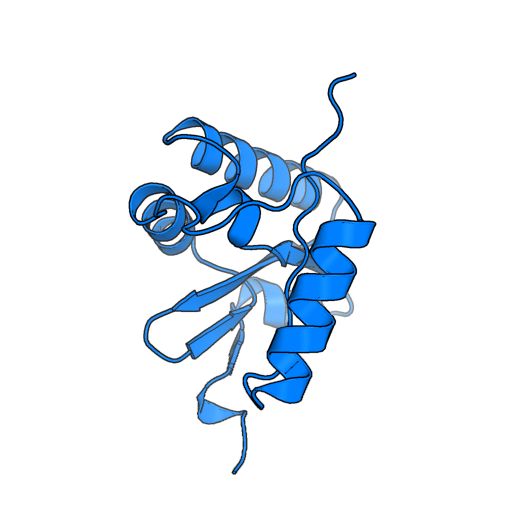1 1.00 59.12 87 VAL A N 1
ATOM 624 C CA . VAL A 1 87 ? 5.381 -4.748 -15.712 1.00 59.12 87 VAL A CA 1
ATOM 625 C C . VAL A 1 87 ? 5.475 -5.370 -17.101 1.00 59.12 87 VAL A C 1
ATOM 627 O O . VAL A 1 87 ? 6.420 -5.071 -17.832 1.00 59.12 87 VAL A O 1
ATOM 630 N N . ASP A 1 88 ? 4.517 -6.228 -17.452 1.00 60.28 88 ASP A N 1
ATOM 631 C CA . ASP A 1 88 ? 4.502 -6.899 -18.758 1.00 60.28 88 ASP A CA 1
ATOM 632 C C . ASP A 1 88 ? 4.482 -5.876 -19.903 1.00 60.28 88 ASP A C 1
ATOM 634 O O . ASP A 1 88 ? 5.133 -6.057 -20.933 1.00 60.28 88 ASP A O 1
ATOM 638 N N . HIS A 1 89 ? 3.779 -4.758 -19.690 1.00 67.19 89 HIS A N 1
ATOM 639 C CA . HIS A 1 89 ? 3.635 -3.681 -20.660 1.00 67.19 89 HIS A CA 1
ATOM 640 C C . HIS A 1 89 ? 3.648 -2.303 -19.992 1.00 67.19 89 HIS A C 1
ATOM 642 O O . HIS A 1 89 ? 2.780 -1.977 -19.185 1.00 67.19 89 HIS A O 1
ATOM 648 N N . ARG A 1 90 ? 4.616 -1.468 -20.375 1.00 71.69 90 ARG A N 1
ATOM 649 C CA . ARG A 1 90 ? 4.705 -0.058 -19.984 1.00 71.69 90 ARG A CA 1
ATOM 650 C C . ARG A 1 90 ? 4.240 0.823 -21.144 1.00 71.69 90 ARG A C 1
ATOM 652 O O . ARG A 1 90 ? 4.596 0.568 -22.291 1.00 71.69 90 ARG A O 1
ATOM 659 N N . VAL A 1 91 ? 3.459 1.854 -20.832 1.00 76.81 91 VAL A N 1
ATOM 660 C CA . VAL A 1 91 ? 3.091 2.929 -21.763 1.00 76.81 91 VAL A CA 1
ATOM 661 C C . VAL A 1 91 ? 3.769 4.213 -21.301 1.00 76.81 91 VAL A C 1
ATOM 663 O O . VAL A 1 91 ? 3.664 4.574 -20.132 1.00 76.81 91 VAL A O 1
ATOM 666 N N . ASP A 1 92 ? 4.496 4.873 -22.199 1.00 77.81 92 ASP A N 1
ATOM 667 C CA . ASP A 1 92 ? 5.335 6.027 -21.844 1.00 77.81 92 ASP A CA 1
ATOM 668 C C . ASP A 1 92 ? 4.635 7.380 -22.037 1.00 77.81 92 ASP A C 1
ATOM 670 O O . ASP A 1 92 ? 5.148 8.406 -21.597 1.00 77.81 92 ASP A O 1
ATOM 674 N N . ASP A 1 93 ? 3.455 7.400 -22.666 1.00 83.44 93 ASP A N 1
ATOM 675 C CA . ASP A 1 93 ? 2.694 8.624 -22.897 1.00 83.44 93 ASP A CA 1
ATOM 676 C C . ASP A 1 93 ? 1.180 8.450 -22.688 1.00 83.44 93 ASP A C 1
ATOM 678 O O . ASP A 1 93 ? 0.613 7.355 -22.766 1.00 83.44 93 ASP A O 1
ATOM 682 N N . ALA A 1 94 ? 0.513 9.576 -22.418 1.00 76.88 94 ALA A N 1
ATOM 683 C CA . ALA A 1 94 ? -0.912 9.618 -22.107 1.00 76.88 94 ALA A CA 1
ATOM 684 C C . ALA A 1 94 ? -1.804 9.172 -23.279 1.00 76.88 94 ALA A C 1
ATOM 686 O O . ALA A 1 94 ? -2.873 8.602 -23.053 1.00 76.88 94 ALA A O 1
ATOM 687 N N . ALA A 1 95 ? -1.387 9.399 -24.529 1.00 85.44 95 ALA A N 1
ATOM 688 C CA . ALA A 1 95 ? -2.164 8.993 -25.697 1.00 85.44 95 ALA A CA 1
ATOM 689 C C . ALA A 1 95 ? -2.111 7.470 -25.893 1.00 85.44 95 ALA A C 1
ATOM 691 O O . ALA A 1 95 ? -3.125 6.852 -26.224 1.00 85.44 95 ALA A O 1
ATOM 692 N N . ALA A 1 96 ? -0.954 6.851 -25.654 1.00 83.19 96 ALA A N 1
ATOM 693 C CA . ALA A 1 96 ? -0.784 5.406 -25.633 1.00 83.19 96 ALA A CA 1
ATOM 694 C C . ALA A 1 96 ? -1.584 4.768 -24.490 1.00 83.19 96 ALA A C 1
ATOM 696 O O . ALA A 1 96 ? -2.319 3.809 -24.730 1.00 83.19 96 ALA A O 1
ATOM 697 N N . ALA A 1 97 ? -1.531 5.344 -23.284 1.00 83.81 97 ALA A N 1
ATOM 698 C CA . ALA A 1 97 ? -2.346 4.898 -22.155 1.00 83.81 97 ALA A CA 1
ATOM 699 C C . ALA A 1 97 ? -3.848 4.932 -22.487 1.00 83.81 97 ALA A C 1
ATOM 701 O O . ALA A 1 97 ? -4.546 3.939 -22.292 1.00 83.81 97 ALA A O 1
ATOM 702 N N . ALA A 1 98 ? -4.341 6.028 -23.076 1.00 84.56 98 ALA A N 1
ATOM 703 C CA . ALA A 1 98 ? -5.746 6.162 -23.460 1.00 84.56 98 ALA A CA 1
ATOM 704 C C . ALA A 1 98 ? -6.191 5.093 -24.475 1.00 84.56 98 ALA A C 1
ATOM 706 O O . ALA A 1 98 ? -7.273 4.523 -24.332 1.00 84.56 98 ALA A O 1
ATOM 707 N N . LYS A 1 99 ? -5.350 4.777 -25.469 1.00 88.50 99 LYS A N 1
ATOM 708 C CA . LYS A 1 99 ? -5.631 3.714 -26.451 1.00 88.50 99 LYS A CA 1
ATOM 709 C C . LYS A 1 99 ? -5.703 2.334 -25.802 1.00 88.50 99 LYS A C 1
ATOM 711 O O . LYS A 1 99 ? -6.619 1.576 -26.103 1.00 88.50 99 LYS A O 1
ATOM 716 N N . VAL A 1 100 ? -4.762 2.013 -24.912 1.00 85.88 100 VAL A N 1
ATOM 717 C CA . VAL A 1 100 ? -4.740 0.725 -24.199 1.00 85.88 100 VAL A CA 1
ATOM 718 C C . VAL A 1 100 ? -5.977 0.569 -23.317 1.00 85.88 100 VAL A C 1
ATOM 720 O O . VAL A 1 100 ? -6.608 -0.485 -23.330 1.00 85.88 100 VAL A O 1
ATOM 723 N N . ILE A 1 101 ? -6.366 1.628 -22.605 1.00 85.44 101 ILE A N 1
ATOM 724 C CA . ILE A 1 101 ? -7.560 1.630 -21.754 1.00 85.44 101 ILE A CA 1
ATOM 725 C C . ILE A 1 101 ? -8.825 1.438 -22.597 1.00 85.44 101 ILE A C 1
ATOM 727 O O . ILE A 1 101 ? -9.652 0.590 -22.269 1.00 85.44 101 ILE A O 1
ATOM 731 N N . ALA A 1 102 ? -8.971 2.176 -23.703 1.00 86.62 102 ALA A N 1
ATOM 732 C CA . ALA A 1 102 ? -10.112 2.019 -24.605 1.00 86.62 102 ALA A CA 1
ATOM 733 C C . ALA A 1 102 ? -10.226 0.575 -25.125 1.00 86.62 102 ALA A C 1
ATOM 735 O O . ALA A 1 102 ? -11.301 -0.020 -25.056 1.00 86.62 102 ALA A O 1
ATOM 736 N N . LEU A 1 103 ? -9.103 -0.019 -25.539 1.00 86.69 103 LEU A N 1
ATOM 737 C CA . LEU A 1 103 ? -9.055 -1.403 -26.006 1.00 86.69 103 LEU A CA 1
ATOM 738 C C . LEU A 1 103 ? -9.420 -2.408 -24.901 1.00 86.69 103 LEU A C 1
ATOM 740 O O . LEU A 1 103 ? -10.148 -3.361 -25.160 1.00 86.69 103 LEU A O 1
ATOM 744 N N . GLN A 1 104 ? -8.976 -2.199 -23.656 1.00 83.50 104 GLN A N 1
ATOM 745 C CA . GLN A 1 104 ? -9.387 -3.041 -22.525 1.00 83.50 104 GLN A CA 1
ATOM 746 C C . GLN A 1 104 ? -10.907 -3.027 -22.316 1.00 83.50 104 GLN A C 1
ATOM 748 O O . GLN A 1 104 ? -11.493 -4.073 -22.031 1.00 83.50 104 GLN A O 1
ATOM 753 N N . PHE A 1 105 ? -11.558 -1.872 -22.478 1.00 80.50 105 PHE A N 1
ATOM 754 C CA . PHE A 1 105 ? -13.016 -1.776 -22.396 1.00 80.50 105 PHE A CA 1
ATOM 755 C C . PHE A 1 105 ? -13.716 -2.453 -23.581 1.00 80.50 105 PHE A C 1
ATOM 757 O O . PHE A 1 105 ? -14.693 -3.166 -23.357 1.00 80.50 105 PHE A O 1
ATOM 764 N N . GLU A 1 106 ? -13.206 -2.301 -24.808 1.00 90.50 106 GLU A N 1
ATOM 765 C CA . GLU A 1 106 ? -13.727 -3.008 -25.992 1.00 90.50 106 GLU A CA 1
ATOM 766 C C . GLU A 1 106 ? -13.628 -4.534 -25.849 1.00 90.50 106 GLU A C 1
ATOM 768 O O . GLU A 1 106 ? -14.530 -5.261 -26.262 1.00 90.50 106 GLU A O 1
ATOM 773 N N . LEU A 1 107 ? -12.564 -5.021 -25.208 1.00 87.00 107 LEU A N 1
ATOM 774 C CA . LEU A 1 107 ? -12.347 -6.440 -24.921 1.00 87.00 107 LEU A CA 1
ATOM 775 C C . LEU A 1 107 ? -13.123 -6.947 -23.691 1.00 87.00 107 LEU A C 1
ATOM 777 O O . LEU A 1 107 ? -13.025 -8.125 -23.351 1.00 87.00 107 LEU A O 1
ATOM 781 N N . GLY A 1 108 ? -13.881 -6.084 -23.007 1.00 83.06 108 GLY A N 1
ATOM 782 C CA . GLY A 1 108 ? -14.647 -6.444 -21.811 1.00 83.06 108 GLY A CA 1
ATOM 783 C C . GLY A 1 108 ? -13.793 -6.73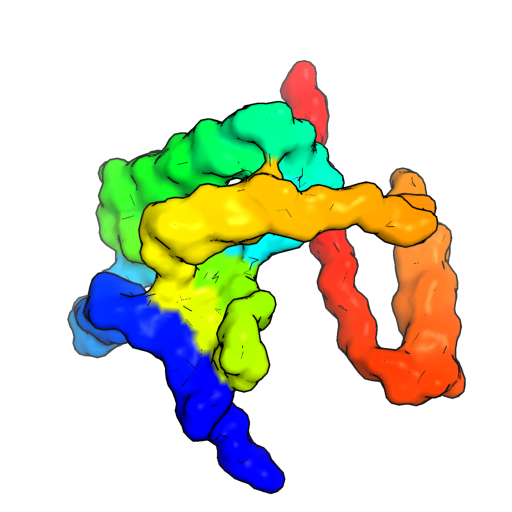0 -20.569 1.00 83.06 108 GLY A C 1
ATOM 784 O O . GLY A 1 108 ? -14.287 -7.348 -19.628 1.00 83.06 108 GLY A O 1
ATOM 785 N N . LEU A 1 109 ? -12.527 -6.295 -20.551 1.00 68.88 109 LEU A N 1
ATOM 786 C CA . LEU A 1 109 ? -11.560 -6.617 -19.495 1.00 68.88 109 LEU A CA 1
ATOM 787 C C . LEU A 1 109 ? -11.689 -5.738 -18.240 1.00 68.88 109 LEU A C 1
ATOM 789 O O . LEU A 1 109 ? -11.245 -6.165 -17.186 1.00 68.88 109 LEU A O 1
ATOM 793 N N . GLY A 1 110 ? -12.370 -4.590 -18.325 1.00 66.44 110 GLY A N 1
ATOM 794 C CA . GLY A 1 110 ? -12.837 -3.789 -17.185 1.00 66.44 110 GLY A CA 1
ATOM 795 C C . GLY A 1 110 ? -11.755 -3.188 -16.269 1.00 66.44 110 GLY A C 1
ATOM 796 O O . GLY A 1 110 ? -11.019 -3.895 -15.595 1.00 66.44 110 GLY A O 1
ATOM 797 N N . GLY A 1 111 ? -11.770 -1.856 -16.125 1.00 61.19 111 GLY A N 1
ATOM 798 C CA . GLY A 1 111 ? -10.939 -1.122 -15.161 1.00 61.19 111 GLY A CA 1
ATOM 799 C C . GLY A 1 111 ? -9.481 -0.954 -15.600 1.00 61.19 111 GLY A C 1
ATOM 800 O O . GLY A 1 111 ? -8.915 -1.802 -16.274 1.00 61.19 111 GLY A O 1
ATOM 801 N N . ALA A 1 112 ? -8.867 0.162 -15.211 1.00 65.62 112 ALA A N 1
ATOM 802 C CA . ALA A 1 112 ? -7.454 0.437 -15.449 1.00 65.62 112 ALA A CA 1
ATOM 803 C C . ALA A 1 112 ? -6.891 1.247 -14.278 1.00 65.62 112 ALA A C 1
ATOM 805 O O . ALA A 1 112 ? -7.548 2.171 -13.796 1.00 65.62 112 ALA A O 1
ATOM 806 N N . LEU A 1 113 ? -5.681 0.909 -13.832 1.00 62.72 113 LEU A N 1
ATOM 807 C CA . LEU A 1 113 ? -4.926 1.704 -12.869 1.00 62.72 113 LEU A CA 1
ATOM 808 C C . LEU A 1 113 ? -3.781 2.396 -13.607 1.00 62.72 113 LEU A C 1
ATOM 810 O O . LEU A 1 113 ? -2.953 1.735 -14.230 1.00 62.72 113 LEU A O 1
ATOM 814 N N . VAL A 1 114 ? -3.745 3.724 -13.540 1.00 63.62 114 VAL A N 1
ATOM 815 C CA . VAL A 1 114 ? -2.670 4.530 -14.124 1.00 63.62 114 VAL A CA 1
ATOM 816 C C . VAL A 1 114 ? -1.743 4.960 -12.995 1.00 63.62 114 VAL A C 1
ATOM 818 O O . VAL A 1 114 ? -2.105 5.825 -12.202 1.00 63.62 114 VAL A O 1
ATOM 821 N N . ALA A 1 115 ? -0.557 4.357 -12.930 1.00 63.72 115 ALA A N 1
ATOM 822 C CA . ALA A 1 115 ? 0.504 4.777 -12.022 1.00 63.72 115 ALA A CA 1
ATOM 823 C C . ALA A 1 115 ? 1.443 5.735 -12.766 1.00 63.72 115 ALA A C 1
ATOM 825 O O . ALA A 1 115 ? 2.070 5.353 -13.755 1.00 63.72 115 ALA A O 1
ATOM 826 N N . ASN A 1 116 ? 1.522 6.987 -12.314 1.00 58.84 116 ASN A N 1
ATOM 827 C CA . ASN A 1 116 ? 2.453 7.971 -12.861 1.00 58.84 116 ASN A CA 1
ATOM 828 C C . ASN A 1 116 ? 3.705 8.021 -11.971 1.00 58.84 116 ASN A C 1
ATOM 830 O O . ASN A 1 116 ? 3.553 8.262 -10.770 1.00 58.84 116 ASN A O 1
ATOM 834 N N . PRO A 1 117 ? 4.923 7.796 -12.501 1.00 57.28 117 PRO A N 1
ATOM 835 C CA . PRO A 1 117 ? 6.136 7.914 -11.700 1.00 57.28 117 PRO A CA 1
ATOM 836 C C . PRO A 1 117 ? 6.275 9.330 -11.125 1.00 57.28 117 PRO A C 1
ATOM 838 O O . PRO A 1 117 ? 5.849 10.314 -11.735 1.00 57.28 117 PRO A O 1
ATOM 841 N N . ILE A 1 118 ? 6.881 9.425 -9.940 1.00 53.88 118 ILE A N 1
ATOM 842 C CA . ILE A 1 118 ? 7.215 10.712 -9.322 1.00 53.88 118 ILE A CA 1
ATOM 843 C C . ILE A 1 118 ? 8.205 11.428 -10.261 1.00 53.88 118 ILE A C 1
ATOM 845 O O . ILE A 1 118 ? 9.208 10.811 -10.625 1.00 53.88 118 ILE A O 1
ATOM 849 N N . PRO A 1 119 ? 7.943 12.681 -10.685 1.00 59.78 119 PRO A N 1
ATOM 850 C CA . PRO A 1 119 ? 8.872 13.430 -11.528 1.00 59.78 119 PRO A CA 1
ATOM 851 C C . PRO A 1 119 ? 10.248 13.543 -10.862 1.00 59.78 119 PRO A C 1
ATOM 853 O O . PRO A 1 119 ? 10.326 13.799 -9.660 1.00 59.78 119 PRO A O 1
ATOM 856 N N . GLU A 1 120 ? 11.323 13.388 -11.636 1.00 65.25 120 GLU A N 1
ATOM 857 C CA . GLU A 1 120 ? 12.656 13.783 -11.172 1.00 65.25 120 GLU A CA 1
ATOM 858 C C . GLU A 1 120 ? 12.674 15.312 -10.993 1.00 65.25 120 GLU A C 1
ATOM 860 O O . GLU A 1 120 ? 12.175 16.045 -11.851 1.00 65.25 120 GLU A O 1
ATOM 865 N N . SER A 1 121 ? 13.167 15.772 -9.838 1.00 61.56 121 SER A N 1
ATOM 866 C CA . SER A 1 121 ? 13.294 17.195 -9.488 1.00 61.56 121 SER A CA 1
ATOM 867 C C . SER A 1 121 ? 14.340 17.914 -10.327 1.00 61.56 121 SER A C 1
ATOM 869 O O . SER A 1 121 ? 15.437 17.323 -10.459 1.00 61.56 121 SER A O 1
#

Foldseek 3Di:
DDLVVQEAEDPQRVVCVVVVWAEDEDELCCLQEVDAPPVSLVVVVVVQVVCVVVRYHYFYWDRDPSHTYTRDDSVRSVVSNVNRDHDPDDDPDPVSVVVVVVVCVVVVVDDDDDDDHDDDD

Sequence (121 aa):
MSLKPHLSISPAVQSALDAGRPVVALESTIITHGMPYPQNLTMAQNVEQVIADNGAVPATIAIMDGKFMVGTTAADLERLAQTGGKVDHRVDDAAAAAKVIALQFELGLGGALVANPIPES

Solvent-accessible surface area (backbone atoms only — not comparable to full-atom values): 7145 Å² total; per-residue (Å²): 135,79,65,68,89,35,56,45,68,28,71,68,49,51,53,27,58,79,68,73,43,55,69,45,80,39,75,46,58,53,29,25,58,65,40,60,73,66,56,14,40,55,50,51,53,50,52,41,48,55,36,42,76,72,70,26,42,54,23,40,32,44,79,54,97,86,26,45,33,38,28,60,50,73,69,51,46,48,49,43,23,70,67,38,57,79,72,93,75,84,69,96,46,72,69,56,44,52,52,54,51,53,49,36,52,76,69,69,65,61,88,81,86,87,84,77,78,83,78,86,130

Mean predicted aligned error: 8.7 Å